Protein AF-A0A2Z3EE44-F1 (afdb_monomer_lite)

pLDDT: mean 91.92, std 9.51, range [41.59, 98.44]

Organism: Candida albicans (NCBI:txid5476)

Radius of gyration: 21.18 Å; chains: 1; bounding box: 48×39×47 Å

InterPro domains:
  IPR036396 Cytochrome P450 superfamily [G3DSA:1.10.630.10] (1-101)
  IPR036396 Cytochrome P450 superfamily [SSF48264] (1-89)

Secondary structure (DSSP, 8-state):
--EEEEEETTEEEEEE-HHHHHHHHHS--TTT--HHHHHHHHHHHHH-TTSTTSS-HHHHHHHHHHHHHHSSHHHHHHHHHHHHHHHHHHHHH-TTTS---

Sequence (101 aa):
GDVFSFMLLGKIMTVYLGPKGHEFVFNAKLSDVSAEEAYKHLTTPVFGKGVIYDCPNSRLMEQKKFAKFALTTDSFKRYVPKIREEILNYFVTDESFKLKE

Foldseek 3Di:
DQWDWDDDPNDIDIGGDDPVRCCCPVVDDCVVDDPLVVCVVPPCVPPHAPEDSNHDPVSPVVVVVVVVVCVDPVNVVVVVVVVVVVVVVCCVPPPVNPPDD

Structure (mmCIF, N/CA/C/O backbone):
data_AF-A0A2Z3EE44-F1
#
_entry.id   AF-A0A2Z3EE44-F1
#
loop_
_atom_site.group_PDB
_atom_site.id
_atom_site.type_symbol
_atom_site.label_atom_id
_atom_site.label_alt_id
_atom_site.label_comp_id
_atom_site.label_asym_id
_atom_site.label_entity_id
_atom_site.label_seq_id
_atom_site.pdbx_PDB_ins_code
_atom_site.Cartn_x
_atom_site.Cartn_y
_atom_site.Cartn_z
_atom_site.occupancy
_atom_site.B_iso_or_equiv
_atom_site.auth_seq_id
_atom_site.auth_comp_id
_atom_site.auth_asym_id
_atom_site.auth_atom_id
_atom_site.pdbx_PDB_model_num
ATOM 1 N N . GLY A 1 1 ? -26.840 -12.152 5.858 1.00 94.19 1 GLY A N 1
ATOM 2 C CA . GLY A 1 1 ? -26.991 -10.879 5.125 1.00 94.19 1 GLY A CA 1
ATOM 3 C C . GLY A 1 1 ? -25.628 -10.244 4.965 1.00 94.19 1 GLY A C 1
ATOM 4 O O . GLY A 1 1 ? -24.643 -10.942 5.166 1.00 94.19 1 GLY A O 1
ATOM 5 N N . ASP A 1 2 ? -25.570 -8.951 4.650 1.00 96.50 2 ASP A N 1
ATOM 6 C CA . ASP A 1 2 ? -24.302 -8.262 4.344 1.00 96.50 2 ASP A CA 1
ATOM 7 C C . ASP A 1 2 ? -23.408 -8.014 5.567 1.00 96.50 2 ASP A C 1
ATOM 9 O O . ASP A 1 2 ? -22.215 -7.779 5.403 1.00 96.50 2 ASP A O 1
ATOM 13 N N . VAL A 1 3 ? -23.967 -8.086 6.781 1.00 97.94 3 VAL A N 1
ATOM 14 C CA . VAL A 1 3 ? -23.225 -8.000 8.046 1.00 97.94 3 VAL A CA 1
ATOM 15 C C . VAL A 1 3 ? -23.292 -9.344 8.759 1.00 97.94 3 VAL A C 1
ATOM 17 O O . VAL A 1 3 ? -24.385 -9.862 9.004 1.00 97.94 3 VAL A O 1
ATOM 20 N N . PHE A 1 4 ? -22.135 -9.914 9.081 1.00 98.12 4 PHE A N 1
ATOM 21 C CA . PHE A 1 4 ? -22.025 -11.164 9.834 1.00 98.12 4 PHE A CA 1
ATOM 22 C C . PHE A 1 4 ? -20.672 -11.259 10.539 1.00 98.12 4 PHE A C 1
ATOM 24 O O . PHE A 1 4 ? -19.705 -10.615 10.136 1.00 98.12 4 PHE A O 1
ATOM 31 N N . SER A 1 5 ? -20.596 -12.092 11.574 1.00 98.38 5 SER A N 1
ATOM 32 C CA . SER A 1 5 ? -19.356 -12.353 12.303 1.00 98.38 5 SER A CA 1
ATOM 33 C C . SER A 1 5 ? -19.006 -13.832 12.254 1.00 98.38 5 SER A C 1
ATOM 35 O O . SER A 1 5 ? -19.889 -14.687 12.296 1.00 98.38 5 SER A O 1
ATOM 37 N N . PHE A 1 6 ? -17.715 -14.139 12.186 1.00 98.00 6 PHE A N 1
ATOM 38 C CA . PHE A 1 6 ? -17.213 -15.507 12.259 1.00 98.00 6 PHE A CA 1
ATOM 39 C C . PHE A 1 6 ? -15.909 -15.570 13.055 1.00 98.00 6 PHE A C 1
ATOM 41 O O . PHE A 1 6 ? -15.216 -14.568 13.217 1.00 98.00 6 PHE A O 1
ATOM 48 N N . MET A 1 7 ? -15.578 -16.751 13.574 1.00 97.75 7 MET A N 1
ATOM 49 C CA . MET A 1 7 ? -14.334 -16.965 14.309 1.00 97.75 7 MET A CA 1
ATOM 50 C C . MET A 1 7 ? -13.208 -17.372 13.356 1.00 97.75 7 MET A C 1
ATOM 52 O O . MET A 1 7 ? -13.374 -18.279 12.544 1.00 97.75 7 MET A O 1
ATOM 56 N N . LEU A 1 8 ? -12.048 -16.733 13.494 1.00 96.25 8 LEU A N 1
ATOM 57 C CA . LEU A 1 8 ? -10.826 -17.043 12.765 1.00 96.25 8 LEU A CA 1
ATOM 58 C C . LEU A 1 8 ? -9.641 -17.028 13.731 1.00 96.25 8 LEU A C 1
ATOM 60 O O . LEU A 1 8 ? -9.290 -15.980 14.266 1.00 96.25 8 LEU A O 1
ATOM 64 N N . LEU A 1 9 ? -9.026 -18.194 13.952 1.00 94.31 9 LEU A N 1
ATOM 65 C CA . LEU A 1 9 ? -7.819 -18.346 14.781 1.00 94.31 9 LEU A CA 1
ATOM 66 C C . LEU A 1 9 ? -7.934 -17.659 16.160 1.00 94.31 9 LEU A C 1
ATOM 68 O O . LEU A 1 9 ? -7.047 -16.921 16.581 1.00 94.31 9 LEU A O 1
ATOM 72 N N . GLY A 1 10 ? -9.063 -17.865 16.846 1.00 93.62 10 GLY A N 1
ATOM 73 C CA . GLY A 1 10 ? -9.322 -17.292 18.173 1.00 93.62 10 GLY A CA 1
ATOM 74 C C . GLY A 1 10 ? -9.737 -15.814 18.181 1.00 93.62 10 GLY A C 1
ATOM 75 O O . GLY A 1 10 ? -9.951 -15.258 19.254 1.00 93.62 10 GLY A O 1
ATOM 76 N N . LYS A 1 11 ? -9.890 -15.177 17.014 1.00 93.81 11 LYS A N 1
ATOM 77 C CA . LYS A 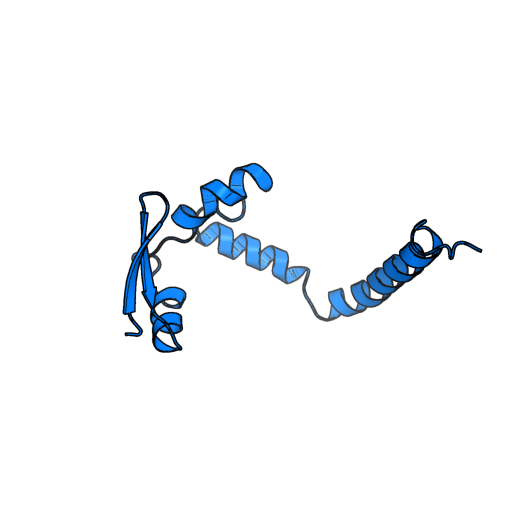1 11 ? -10.415 -13.811 16.871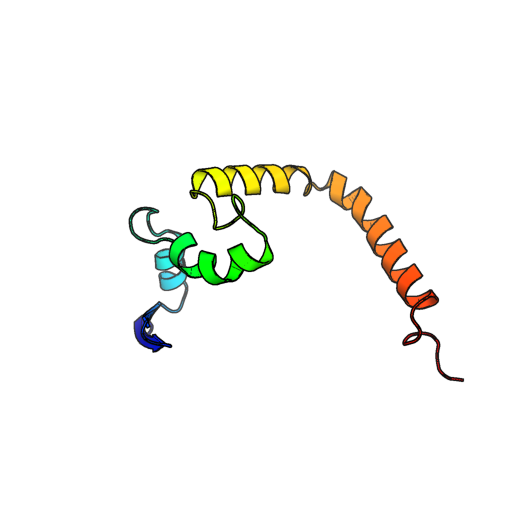 1.00 93.81 11 LYS A CA 1
ATOM 78 C C . LYS A 1 11 ? -11.796 -13.827 16.223 1.00 93.81 11 LYS A C 1
ATOM 80 O O . LYS A 1 11 ? -12.084 -14.684 15.392 1.00 93.81 11 LYS A O 1
ATOM 85 N N . ILE A 1 12 ? -12.651 -12.876 16.590 1.00 97.19 12 ILE A N 1
ATOM 86 C CA . ILE A 1 12 ? -13.956 -12.682 15.947 1.00 97.19 12 ILE A CA 1
ATOM 87 C C . ILE A 1 12 ? -13.790 -11.645 14.839 1.00 97.19 12 ILE A C 1
ATOM 89 O O . ILE A 1 12 ? -13.416 -10.504 15.099 1.00 97.19 12 ILE A O 1
ATOM 93 N N . MET A 1 13 ? -14.079 -12.050 13.608 1.00 97.06 13 MET A N 1
ATOM 94 C CA . MET A 1 13 ? -14.028 -11.209 12.421 1.00 97.06 13 MET A CA 1
ATOM 95 C C . MET A 1 13 ? -15.448 -10.789 12.054 1.00 97.06 13 MET A C 1
ATOM 97 O O . MET A 1 13 ? -16.259 -11.635 11.680 1.00 97.06 13 MET A O 1
ATOM 101 N N . THR A 1 14 ? -15.751 -9.495 12.149 1.00 97.62 14 THR A N 1
ATOM 102 C CA . THR A 1 14 ? -17.025 -8.930 11.683 1.00 97.62 14 THR A CA 1
ATOM 103 C C . THR A 1 14 ? -16.851 -8.385 10.273 1.00 97.62 14 THR A C 1
ATOM 105 O O . THR A 1 14 ? -16.049 -7.483 10.041 1.00 97.62 14 THR A O 1
ATOM 108 N N . VAL A 1 15 ? -17.599 -8.947 9.331 1.00 97.69 15 VAL A N 1
ATOM 109 C CA . VAL A 1 15 ? -17.582 -8.585 7.914 1.00 97.69 15 VAL A CA 1
ATOM 110 C C . VAL A 1 15 ? -18.777 -7.698 7.613 1.00 97.69 15 VAL A C 1
ATOM 112 O O . VAL A 1 15 ? -19.890 -7.987 8.050 1.00 97.69 15 VAL A O 1
ATOM 115 N N . TYR A 1 16 ? -18.543 -6.646 6.830 1.00 98.00 16 TYR A N 1
ATOM 116 C CA . TY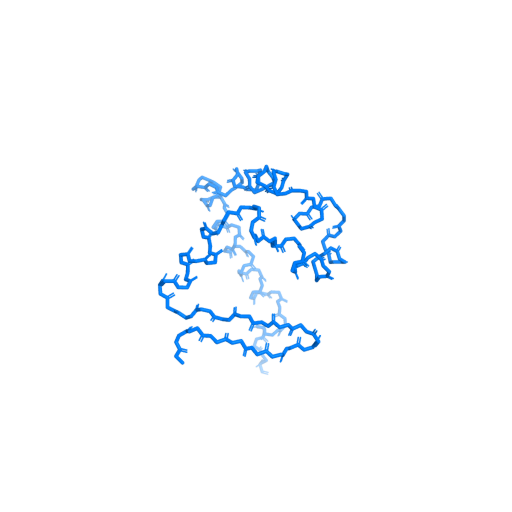R A 1 16 ? -19.587 -5.822 6.235 1.00 98.00 16 TYR A CA 1
ATOM 117 C C . TYR A 1 16 ? -19.348 -5.754 4.723 1.00 98.00 16 TYR A C 1
ATOM 119 O O . TYR A 1 16 ? -18.367 -5.172 4.264 1.00 98.00 16 TYR A O 1
ATOM 127 N N . LEU A 1 17 ? -20.223 -6.396 3.952 1.00 97.62 17 LEU A N 1
ATOM 128 C CA . LEU A 1 17 ? -20.151 -6.455 2.497 1.00 97.62 17 LEU A CA 1
ATOM 129 C C . LEU A 1 17 ? -20.732 -5.202 1.823 1.00 97.62 17 LEU A C 1
ATOM 131 O O . LEU A 1 17 ? -21.611 -4.517 2.350 1.00 97.62 17 LEU A O 1
ATOM 135 N N . GLY A 1 18 ? -20.255 -4.940 0.606 1.00 97.38 18 GLY A N 1
ATOM 136 C CA . GLY A 1 18 ? -20.766 -3.892 -0.274 1.00 97.38 18 GLY A CA 1
ATOM 137 C C . GLY A 1 18 ? -20.302 -2.470 0.079 1.00 97.38 18 GLY A C 1
ATOM 138 O O . GLY A 1 18 ? -19.535 -2.264 1.020 1.00 97.38 18 GLY A O 1
ATOM 139 N N . PRO A 1 19 ? -20.782 -1.453 -0.664 1.00 97.62 19 PRO A N 1
ATOM 140 C CA . PRO A 1 19 ? -20.329 -0.068 -0.508 1.00 97.62 19 PRO A CA 1
ATOM 141 C C . PRO A 1 19 ? -20.540 0.504 0.898 1.00 97.62 19 PRO A C 1
ATOM 143 O O . PRO A 1 19 ? -19.718 1.280 1.376 1.00 97.62 19 PRO A O 1
ATOM 146 N N . LYS A 1 20 ? -21.605 0.082 1.593 1.00 95.94 20 LYS A N 1
ATOM 147 C CA . LYS A 1 20 ? -21.844 0.479 2.989 1.00 95.94 20 LYS A CA 1
ATOM 148 C C . LYS A 1 20 ? -20.776 -0.073 3.934 1.00 95.94 20 LYS A C 1
ATOM 150 O O . LYS A 1 20 ? -20.384 0.622 4.864 1.00 95.94 20 LYS A O 1
ATOM 155 N N . GLY A 1 21 ? -20.281 -1.282 3.674 1.00 96.00 21 GLY A N 1
ATOM 156 C CA . GLY A 1 21 ? -19.162 -1.860 4.407 1.00 96.00 21 GLY A CA 1
ATOM 157 C C . GLY A 1 21 ? -17.838 -1.152 4.132 1.00 96.00 21 GLY A C 1
ATOM 158 O O . GLY A 1 21 ? -17.070 -0.927 5.063 1.00 96.00 21 GLY A O 1
ATOM 159 N N . HIS A 1 22 ? -17.600 -0.724 2.885 1.00 96.69 22 HIS A N 1
ATOM 160 C CA . HIS A 1 22 ? -16.430 0.094 2.546 1.00 96.69 22 HIS A CA 1
ATOM 161 C C . HIS A 1 22 ? -16.417 1.395 3.352 1.00 96.69 22 HIS A C 1
ATOM 163 O O . HIS A 1 22 ? -15.423 1.691 4.005 1.00 96.69 22 HIS A O 1
ATOM 169 N N . GLU A 1 23 ? -17.529 2.135 3.344 1.00 95.31 23 GLU A N 1
ATOM 170 C CA . GLU A 1 23 ? -17.685 3.374 4.113 1.00 95.31 23 GLU A CA 1
ATOM 171 C C . GLU A 1 23 ? -17.477 3.116 5.613 1.00 95.31 23 GLU A C 1
ATOM 173 O O . GLU A 1 23 ? -16.714 3.817 6.272 1.00 95.31 23 GLU A O 1
ATOM 178 N N . PHE A 1 24 ? -18.101 2.057 6.137 1.00 95.44 24 PHE A N 1
ATOM 179 C CA . PHE A 1 24 ? -18.029 1.699 7.550 1.00 95.44 24 PHE A CA 1
ATOM 180 C C . PHE A 1 24 ? -16.602 1.391 8.019 1.00 95.44 24 PHE A C 1
ATOM 182 O O . PHE A 1 24 ? -16.217 1.835 9.094 1.00 95.44 24 PHE A O 1
ATOM 189 N N . VAL A 1 25 ? -15.816 0.644 7.236 1.00 95.06 25 VAL A N 1
ATOM 190 C CA . VAL A 1 25 ? -14.459 0.232 7.634 1.00 95.06 25 VAL A CA 1
ATOM 191 C C . VAL A 1 25 ? -13.411 1.287 7.275 1.00 95.06 25 VAL A C 1
ATOM 193 O O . VAL A 1 25 ? -12.538 1.574 8.091 1.00 95.06 25 VAL A O 1
ATOM 196 N N . PHE A 1 26 ? -13.466 1.876 6.076 1.00 93.75 26 PHE A N 1
ATOM 197 C CA . PHE A 1 26 ? -12.429 2.804 5.611 1.00 93.75 26 PHE A CA 1
ATOM 198 C C . PHE A 1 26 ? -12.571 4.218 6.178 1.00 93.75 26 PHE A C 1
ATOM 200 O O . PHE A 1 26 ? -11.548 4.870 6.382 1.00 93.75 26 PHE A O 1
ATOM 207 N N . ASN A 1 27 ? -13.796 4.675 6.462 1.00 93.12 27 ASN A N 1
ATOM 208 C CA . ASN A 1 27 ? -14.050 5.995 7.055 1.00 93.12 27 ASN A CA 1
ATOM 209 C C . ASN A 1 27 ? -14.347 5.923 8.562 1.00 93.12 27 ASN A C 1
ATOM 211 O O . ASN A 1 27 ? -14.792 6.910 9.153 1.00 93.12 27 ASN A O 1
ATOM 215 N N . ALA A 1 28 ? -14.087 4.778 9.203 1.00 92.62 28 ALA A N 1
ATOM 216 C CA . ALA A 1 28 ? -14.132 4.667 10.654 1.00 92.62 28 ALA A CA 1
ATOM 217 C C . ALA A 1 28 ? -13.183 5.684 11.306 1.00 92.62 28 ALA A C 1
ATOM 219 O O . ALA A 1 28 ? -12.097 5.981 10.797 1.00 92.62 28 ALA A O 1
ATOM 220 N N . LYS A 1 29 ? -13.585 6.225 12.460 1.00 86.75 29 LYS A N 1
ATOM 221 C CA . LYS A 1 29 ? -12.727 7.148 13.206 1.00 86.75 29 LYS A CA 1
ATOM 222 C C . LYS A 1 29 ? -11.486 6.400 13.684 1.00 86.75 29 LYS A C 1
ATOM 224 O O . LYS A 1 29 ? -11.565 5.239 14.070 1.00 86.75 29 LYS A O 1
ATOM 229 N N . LEU A 1 30 ? -10.352 7.098 13.750 1.00 82.25 30 LEU A N 1
ATOM 230 C CA . LEU A 1 30 ? -9.098 6.526 14.257 1.00 82.25 30 LEU A CA 1
ATOM 231 C C . LEU A 1 30 ? -9.211 6.035 15.717 1.00 82.25 30 LEU A C 1
ATOM 233 O O . LEU A 1 30 ? -8.436 5.189 16.139 1.00 82.25 30 LEU A O 1
ATOM 237 N N . SER A 1 31 ? -10.178 6.555 16.483 1.00 85.94 31 SER A N 1
ATOM 238 C CA . SER A 1 31 ? -10.513 6.077 17.832 1.00 85.94 31 SER A CA 1
ATOM 239 C C . SER A 1 31 ? -11.241 4.733 17.855 1.00 85.94 31 SER A C 1
ATOM 241 O O . SER A 1 31 ? -11.226 4.064 18.883 1.00 85.94 31 SER A O 1
ATOM 243 N N . ASP A 1 32 ? -11.904 4.366 16.758 1.00 82.75 32 ASP A N 1
ATOM 244 C CA . ASP A 1 32 ? -12.845 3.245 16.711 1.00 82.75 32 ASP A CA 1
ATOM 245 C C . ASP A 1 32 ? -12.189 1.991 16.111 1.00 82.75 32 ASP A C 1
ATOM 247 O O . ASP A 1 32 ? -12.630 0.874 16.375 1.00 82.75 32 ASP A O 1
ATOM 251 N N . VAL A 1 33 ? -11.128 2.163 15.309 1.00 89.81 33 VAL A N 1
ATOM 252 C CA . VAL A 1 33 ? -10.396 1.071 14.654 1.00 89.81 33 VAL A CA 1
ATOM 253 C C . VAL A 1 33 ? -8.889 1.332 14.607 1.00 89.81 33 VAL A C 1
ATOM 255 O O . VAL A 1 33 ? -8.443 2.465 14.434 1.00 89.81 33 VAL A O 1
ATOM 258 N N . SER A 1 34 ? -8.092 0.261 14.678 1.00 87.50 34 SER A N 1
ATOM 259 C CA . SER A 1 34 ? -6.631 0.317 14.557 1.00 87.50 34 SER A CA 1
ATOM 260 C C . SER A 1 34 ? -6.119 -0.670 13.510 1.00 87.50 34 SER A C 1
ATOM 262 O O . SER A 1 34 ? -6.209 -1.887 13.669 1.00 87.50 34 SER A O 1
ATOM 264 N N . ALA A 1 35 ? -5.539 -0.148 12.427 1.00 83.25 35 ALA A N 1
ATOM 265 C CA . ALA A 1 35 ? -4.860 -0.978 11.431 1.00 83.25 35 ALA A CA 1
ATOM 266 C C . ALA A 1 35 ? -3.520 -1.522 11.959 1.00 83.25 35 ALA A C 1
ATOM 268 O O . ALA A 1 35 ? -3.117 -2.629 11.606 1.00 83.25 35 ALA A O 1
ATOM 269 N N . GLU A 1 36 ? -2.835 -0.762 12.818 1.00 80.44 36 GLU A N 1
ATOM 270 C CA . GLU A 1 36 ? -1.549 -1.162 13.396 1.00 80.44 36 GLU A CA 1
ATOM 271 C C . GLU A 1 36 ? -1.703 -2.434 14.238 1.00 80.44 36 GLU A C 1
ATOM 273 O O . GLU A 1 36 ? -0.957 -3.388 14.042 1.00 80.44 36 GLU A O 1
ATOM 278 N N . GLU A 1 37 ? -2.725 -2.514 15.092 1.00 84.31 37 GLU A N 1
ATOM 279 C CA . GLU A 1 37 ? -2.993 -3.709 15.909 1.00 84.31 37 GLU A CA 1
ATOM 280 C C . GLU A 1 37 ? -3.289 -4.959 15.070 1.00 84.31 37 GLU A C 1
ATOM 282 O O . GLU A 1 37 ? -2.945 -6.078 15.460 1.00 84.31 37 GLU A O 1
ATOM 287 N N . ALA A 1 38 ? -3.895 -4.780 13.895 1.00 85.94 38 ALA A N 1
ATOM 288 C CA . ALA A 1 38 ? -4.204 -5.879 12.992 1.00 85.94 38 ALA A CA 1
ATOM 289 C C . ALA A 1 38 ? -2.965 -6.385 12.229 1.00 85.94 38 ALA A C 1
ATOM 291 O O . ALA A 1 38 ? -2.797 -7.596 12.077 1.00 85.94 38 ALA A O 1
ATOM 292 N N . TYR A 1 39 ? -2.095 -5.482 11.758 1.00 88.69 39 TYR A N 1
ATOM 293 C CA . TYR A 1 39 ? -1.045 -5.816 10.785 1.00 88.69 39 TYR A CA 1
ATOM 294 C C . TYR A 1 39 ? 0.384 -5.823 11.338 1.00 88.69 39 TYR A C 1
ATOM 296 O O . TYR A 1 39 ? 1.251 -6.473 10.751 1.00 88.69 39 TYR A O 1
ATOM 304 N N . LYS A 1 40 ? 0.653 -5.167 12.473 1.00 89.69 40 LYS A N 1
ATOM 305 C CA . LYS A 1 40 ? 2.006 -5.016 13.038 1.00 89.69 40 LYS A CA 1
ATOM 306 C C . LYS A 1 40 ? 2.749 -6.344 13.193 1.00 89.69 40 LYS A C 1
ATOM 308 O O . LYS A 1 40 ? 3.896 -6.465 12.770 1.00 89.69 40 LYS A O 1
ATOM 313 N N . HIS A 1 41 ? 2.087 -7.366 13.736 1.00 89.50 41 HIS A N 1
ATOM 314 C CA . HIS A 1 41 ? 2.694 -8.686 13.948 1.00 89.50 41 HIS A CA 1
ATOM 315 C C . HIS A 1 41 ? 3.117 -9.387 12.652 1.00 89.50 41 HIS A C 1
ATOM 317 O O . HIS A 1 41 ? 4.031 -10.206 12.679 1.00 89.50 41 HIS A O 1
ATOM 323 N N . LEU A 1 42 ? 2.477 -9.055 11.528 1.00 90.81 42 LEU A N 1
ATOM 324 C CA . LEU A 1 42 ? 2.814 -9.598 10.218 1.00 90.81 42 LEU A CA 1
ATOM 325 C C . LEU A 1 42 ? 3.973 -8.830 9.571 1.00 90.81 42 LEU A C 1
ATOM 327 O O . LEU A 1 42 ? 4.845 -9.428 8.949 1.00 90.81 42 LEU A O 1
ATOM 331 N N . THR A 1 43 ? 3.989 -7.504 9.705 1.00 93.50 43 THR A N 1
ATOM 332 C CA . THR 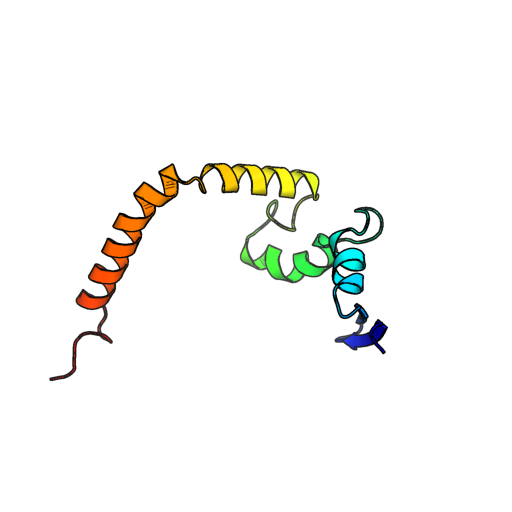A 1 43 ? 4.871 -6.643 8.906 1.00 93.50 43 THR A CA 1
ATOM 333 C C . THR A 1 43 ? 6.158 -6.238 9.610 1.00 93.50 43 THR A C 1
ATOM 335 O O . THR A 1 43 ? 7.192 -6.119 8.960 1.00 93.50 43 THR A O 1
ATOM 338 N N . THR A 1 44 ? 6.130 -6.008 10.926 1.00 94.69 44 THR A N 1
ATOM 339 C CA . THR A 1 44 ? 7.306 -5.536 11.680 1.00 94.69 44 THR A CA 1
ATOM 340 C C . THR A 1 44 ? 8.482 -6.518 11.641 1.00 94.69 44 THR A C 1
ATOM 342 O O . THR A 1 44 ? 9.610 -6.053 11.491 1.00 94.69 44 THR A O 1
ATOM 345 N N . PRO A 1 45 ? 8.284 -7.852 11.705 1.00 95.19 45 PRO A N 1
ATOM 346 C CA . PRO A 1 45 ? 9.391 -8.799 11.554 1.00 95.19 45 PRO A CA 1
ATOM 347 C C . PRO A 1 45 ? 10.068 -8.750 10.177 1.00 95.19 45 PRO A C 1
ATOM 349 O O . PRO A 1 45 ? 11.229 -9.126 10.063 1.00 95.19 45 PRO A O 1
ATOM 352 N N . VAL A 1 46 ? 9.352 -8.290 9.143 1.00 96.69 46 VAL A N 1
ATOM 353 C CA . VAL A 1 46 ? 9.836 -8.242 7.755 1.00 96.69 46 VAL A CA 1
ATOM 354 C C . VAL A 1 46 ? 10.479 -6.893 7.434 1.00 96.69 46 VAL A C 1
ATOM 356 O O . VAL A 1 46 ? 11.584 -6.846 6.905 1.00 96.69 46 VAL A O 1
ATOM 359 N N . PHE A 1 47 ? 9.803 -5.787 7.754 1.00 95.12 47 PHE A N 1
ATOM 360 C CA . PHE A 1 47 ? 10.259 -4.436 7.399 1.00 95.12 47 PHE A CA 1
ATOM 361 C C . PHE A 1 47 ? 11.136 -3.776 8.466 1.00 95.12 47 PHE A C 1
ATOM 363 O O . PHE A 1 47 ? 11.802 -2.783 8.181 1.00 95.12 47 PHE A O 1
ATOM 370 N N . GLY A 1 48 ? 11.150 -4.316 9.684 1.00 93.06 48 GLY A N 1
ATOM 371 C CA . GLY A 1 48 ? 11.875 -3.747 10.811 1.00 93.06 48 GLY A CA 1
ATOM 372 C C . GLY A 1 48 ? 11.061 -2.736 11.620 1.00 93.06 48 GLY A C 1
ATOM 373 O O . GLY A 1 48 ? 9.866 -2.518 11.402 1.00 93.06 48 GLY A O 1
ATOM 374 N N . LYS A 1 49 ? 11.727 -2.159 12.625 1.00 94.75 49 LYS A N 1
ATOM 375 C CA . LYS A 1 49 ? 11.106 -1.285 13.625 1.00 94.75 49 LYS A CA 1
ATOM 376 C C . LYS A 1 49 ? 10.995 0.171 13.164 1.00 94.75 49 LYS A C 1
ATOM 378 O O . LYS A 1 49 ? 11.828 0.648 12.399 1.00 94.75 49 LYS A O 1
ATOM 383 N N . GLY A 1 50 ? 10.001 0.892 13.682 1.00 92.19 50 GLY A N 1
ATOM 384 C CA . GLY A 1 50 ? 9.806 2.333 13.470 1.00 92.19 50 GLY A CA 1
ATOM 385 C C . GLY A 1 50 ? 9.187 2.736 12.125 1.00 92.19 50 GLY A C 1
ATOM 386 O O . GLY A 1 50 ? 9.085 3.930 11.829 1.00 92.19 50 GLY A O 1
ATOM 387 N N . VAL A 1 51 ? 8.760 1.775 11.303 1.00 93.62 51 VAL A N 1
ATOM 388 C CA . VAL A 1 51 ? 8.187 2.019 9.971 1.00 93.62 51 VAL A CA 1
ATOM 389 C C . VAL A 1 51 ? 6.861 1.289 9.774 1.00 93.62 51 VAL A C 1
ATOM 391 O O . VAL A 1 51 ? 6.599 0.257 10.393 1.00 93.62 51 VAL A O 1
ATOM 394 N N . ILE A 1 52 ? 6.031 1.818 8.876 1.00 94.06 52 ILE A N 1
ATOM 395 C CA . ILE A 1 52 ? 4.747 1.242 8.458 1.00 94.06 52 ILE A CA 1
ATOM 396 C C . ILE A 1 52 ? 3.761 1.074 9.630 1.00 94.06 52 ILE A C 1
ATOM 398 O O . ILE A 1 52 ? 3.077 2.031 9.975 1.00 94.06 52 ILE A O 1
ATOM 402 N N . TYR A 1 53 ? 3.672 -0.120 10.225 1.00 93.44 53 TYR A N 1
ATOM 403 C CA . TYR A 1 53 ? 2.766 -0.433 11.339 1.00 93.44 53 TYR A CA 1
ATOM 404 C C . TYR A 1 53 ? 3.496 -0.544 12.690 1.00 93.44 53 TYR A C 1
ATOM 406 O O . TYR A 1 53 ? 2.878 -0.865 13.701 1.00 93.44 53 TYR A O 1
ATOM 414 N N . ASP A 1 54 ? 4.809 -0.281 12.728 1.00 93.00 54 ASP A N 1
ATOM 415 C CA . ASP A 1 54 ? 5.584 -0.149 13.972 1.00 93.00 54 ASP A CA 1
ATOM 416 C C . ASP A 1 54 ? 5.802 1.319 14.384 1.00 93.00 54 ASP A C 1
ATOM 418 O O . ASP A 1 54 ? 6.818 1.676 14.978 1.00 93.00 54 ASP A O 1
ATOM 422 N N . CYS A 1 55 ? 4.871 2.205 14.040 1.00 91.56 55 CYS A N 1
ATOM 423 C CA . CYS A 1 55 ? 4.871 3.601 14.464 1.00 91.56 55 CYS A CA 1
ATOM 424 C C . CYS A 1 55 ? 3.433 4.146 14.490 1.00 91.56 55 CYS A C 1
ATOM 426 O O . CYS A 1 55 ? 2.598 3.608 13.769 1.00 91.56 55 CYS A O 1
ATOM 428 N N . PRO A 1 56 ? 3.146 5.217 15.260 1.00 91.94 56 PRO A N 1
ATOM 429 C CA . PRO A 1 56 ? 1.808 5.804 15.302 1.00 91.94 56 PRO A CA 1
ATOM 430 C C . PRO A 1 56 ? 1.325 6.262 13.923 1.00 91.94 56 PRO A C 1
ATOM 432 O O . PRO A 1 56 ? 2.120 6.755 13.119 1.00 91.94 56 PRO A O 1
ATOM 435 N N . ASN A 1 57 ? 0.012 6.231 13.694 1.00 89.56 57 ASN A N 1
ATOM 436 C CA . ASN A 1 57 ? -0.601 6.575 12.410 1.00 89.56 57 ASN A CA 1
ATOM 437 C C . ASN A 1 57 ? -0.130 7.919 11.818 1.00 89.56 57 ASN A C 1
ATOM 439 O O . ASN A 1 57 ? 0.072 8.023 10.610 1.00 89.56 57 ASN A O 1
ATOM 443 N N . SER A 1 58 ? 0.122 8.934 12.651 1.00 92.56 58 SER A N 1
ATOM 444 C CA . SER A 1 58 ? 0.677 10.221 12.206 1.00 92.56 58 SER A CA 1
ATOM 445 C C . SER A 1 58 ? 2.049 10.078 11.534 1.00 92.56 58 SER A C 1
ATOM 447 O O . SER A 1 58 ? 2.283 10.665 10.477 1.00 92.56 58 SER A O 1
ATOM 449 N N . ARG A 1 59 ? 2.932 9.234 12.082 1.00 93.88 59 ARG A N 1
ATOM 450 C CA . ARG A 1 59 ? 4.230 8.892 11.481 1.00 93.88 59 ARG A CA 1
ATOM 451 C C . ARG A 1 59 ? 4.059 8.098 10.195 1.00 93.88 59 ARG A C 1
ATOM 453 O O . ARG A 1 59 ? 4.760 8.377 9.227 1.00 93.88 59 ARG A O 1
ATOM 460 N N . LEU A 1 60 ? 3.106 7.168 10.146 1.00 93.00 60 LEU A N 1
ATOM 461 C CA . LEU A 1 60 ? 2.770 6.465 8.907 1.00 93.00 60 LEU A CA 1
ATOM 462 C C . LEU A 1 60 ? 2.320 7.450 7.812 1.00 93.00 60 LEU A C 1
ATOM 464 O O . LEU A 1 60 ? 2.750 7.327 6.664 1.00 93.00 60 LEU A O 1
ATOM 468 N N . MET A 1 61 ? 1.501 8.455 8.141 1.00 94.12 61 MET A N 1
ATOM 469 C CA . MET A 1 61 ? 1.082 9.475 7.170 1.00 94.12 61 MET A CA 1
ATOM 470 C C . MET A 1 61 ? 2.265 10.305 6.650 1.00 94.12 61 MET A C 1
ATOM 472 O O . MET A 1 61 ? 2.350 10.553 5.444 1.00 94.12 61 MET A O 1
ATOM 476 N N . GLU A 1 62 ? 3.211 10.677 7.517 1.00 96.38 62 GLU A N 1
ATOM 477 C CA . GLU A 1 62 ? 4.468 11.327 7.114 1.00 96.38 62 GLU A CA 1
ATOM 478 C C . GLU A 1 62 ? 5.303 10.429 6.188 1.00 96.38 62 GLU A C 1
ATOM 480 O O . GLU A 1 62 ? 5.705 10.861 5.107 1.00 96.38 62 GLU A O 1
ATOM 485 N N . GLN A 1 63 ? 5.499 9.157 6.550 1.00 95.81 63 GLN A N 1
ATOM 486 C CA . GLN A 1 63 ? 6.241 8.183 5.740 1.00 95.81 63 GLN A CA 1
ATOM 487 C C . GLN A 1 63 ? 5.615 8.001 4.351 1.00 95.81 63 GLN A C 1
ATOM 489 O O . GLN A 1 63 ? 6.321 8.022 3.339 1.00 95.81 63 GLN A O 1
ATOM 494 N N . LYS A 1 64 ? 4.281 7.909 4.271 1.00 94.56 64 LYS A N 1
ATOM 495 C CA . LYS A 1 64 ? 3.553 7.846 2.993 1.00 94.56 64 LYS A CA 1
ATOM 496 C C . LYS A 1 64 ? 3.751 9.114 2.165 1.00 94.56 64 LYS A C 1
ATOM 498 O O . LYS A 1 64 ? 3.907 9.026 0.946 1.00 94.56 64 LYS A O 1
ATOM 503 N N . LYS A 1 65 ? 3.775 10.287 2.804 1.00 95.38 65 LYS A N 1
ATOM 504 C CA . LYS A 1 65 ? 4.069 11.557 2.128 1.00 95.38 65 LYS A CA 1
ATOM 505 C C . LYS A 1 65 ? 5.489 11.563 1.557 1.00 95.38 65 LYS A C 1
ATOM 507 O O . LYS A 1 65 ? 5.660 11.965 0.410 1.00 95.38 65 LYS A O 1
ATOM 512 N N . PHE A 1 66 ? 6.477 11.068 2.305 1.00 95.44 66 PHE A N 1
ATOM 513 C CA . PHE A 1 66 ? 7.859 10.952 1.830 1.00 95.44 66 PHE A CA 1
ATOM 514 C C . PHE A 1 66 ? 7.983 10.036 0.614 1.00 95.44 66 PHE A C 1
ATOM 516 O O . PHE A 1 66 ? 8.552 10.444 -0.396 1.00 95.44 66 PHE A O 1
ATOM 523 N N . ALA A 1 67 ? 7.368 8.852 0.659 1.00 95.06 67 ALA A N 1
ATOM 524 C CA . ALA A 1 67 ? 7.345 7.942 -0.483 1.00 95.06 67 ALA A CA 1
ATOM 525 C C . ALA A 1 67 ? 6.666 8.575 -1.712 1.00 95.06 67 ALA A C 1
ATOM 527 O O . ALA A 1 67 ? 7.170 8.477 -2.830 1.00 95.06 67 ALA A O 1
ATOM 528 N N . LYS A 1 68 ? 5.553 9.295 -1.510 1.00 95.19 68 LYS A N 1
ATOM 529 C CA . LYS A 1 68 ? 4.814 9.958 -2.593 1.00 95.19 68 LYS A CA 1
ATOM 530 C C . LYS A 1 68 ? 5.655 10.991 -3.355 1.00 95.19 68 LYS A C 1
ATOM 532 O O . LYS A 1 68 ? 5.432 11.158 -4.549 1.00 95.19 68 LYS A O 1
ATOM 537 N N . PHE A 1 69 ? 6.635 11.645 -2.726 1.00 95.25 69 PHE A N 1
ATOM 538 C CA . PHE A 1 69 ? 7.510 12.595 -3.430 1.00 95.25 69 PHE A CA 1
ATOM 539 C C . PHE A 1 69 ? 8.369 11.943 -4.519 1.00 95.25 69 PHE A C 1
ATOM 541 O O . PHE A 1 69 ? 8.686 12.596 -5.512 1.00 95.25 69 PHE A O 1
ATOM 548 N N . ALA A 1 70 ? 8.710 10.661 -4.379 1.00 95.31 70 ALA A N 1
ATOM 549 C CA . ALA A 1 70 ? 9.396 9.918 -5.432 1.00 95.31 70 ALA A CA 1
ATOM 550 C C . ALA A 1 70 ? 8.439 9.469 -6.552 1.00 95.31 70 ALA A C 1
ATOM 552 O O . ALA A 1 70 ? 8.879 9.234 -7.673 1.00 95.31 70 ALA A O 1
ATOM 553 N N . LEU A 1 71 ? 7.133 9.392 -6.284 1.00 96.69 71 LEU A N 1
ATOM 554 C CA . LEU A 1 71 ? 6.105 8.841 -7.173 1.00 96.69 71 LEU A CA 1
ATOM 555 C C . LEU A 1 71 ? 5.352 9.945 -7.931 1.00 96.69 71 LEU A C 1
ATOM 557 O O . LEU A 1 71 ? 4.132 10.083 -7.828 1.00 96.69 71 LEU A O 1
ATOM 561 N N . THR A 1 72 ? 6.095 10.755 -8.683 1.00 97.69 72 THR A N 1
ATOM 562 C CA . THR A 1 72 ? 5.548 11.832 -9.524 1.00 97.69 72 THR A CA 1
ATOM 563 C C . THR A 1 72 ? 5.597 11.460 -11.002 1.00 97.69 72 THR A C 1
ATOM 565 O O . THR A 1 72 ? 6.390 10.613 -11.414 1.00 97.69 72 THR A O 1
ATOM 568 N N . THR A 1 73 ? 4.803 12.140 -11.834 1.00 97.88 73 THR A N 1
ATOM 569 C CA . THR A 1 73 ? 4.818 11.946 -13.294 1.00 97.88 73 THR A CA 1
ATOM 570 C C . THR A 1 73 ? 6.216 12.125 -13.894 1.00 97.88 73 THR A C 1
ATOM 572 O O . THR A 1 73 ? 6.609 11.360 -14.772 1.00 97.88 73 THR A O 1
ATOM 575 N N . ASP A 1 74 ? 7.009 13.077 -13.398 1.00 97.62 74 ASP A N 1
ATOM 576 C CA . ASP A 1 74 ? 8.374 13.302 -13.890 1.00 97.62 74 ASP A CA 1
ATOM 577 C C . ASP A 1 74 ? 9.373 12.246 -13.402 1.00 97.62 74 ASP A C 1
ATOM 579 O O . ASP A 1 74 ? 10.348 11.940 -14.095 1.00 97.62 74 ASP A O 1
ATOM 583 N N . SER A 1 75 ? 9.141 11.642 -12.234 1.00 97.62 75 SER A N 1
ATOM 584 C CA . SER A 1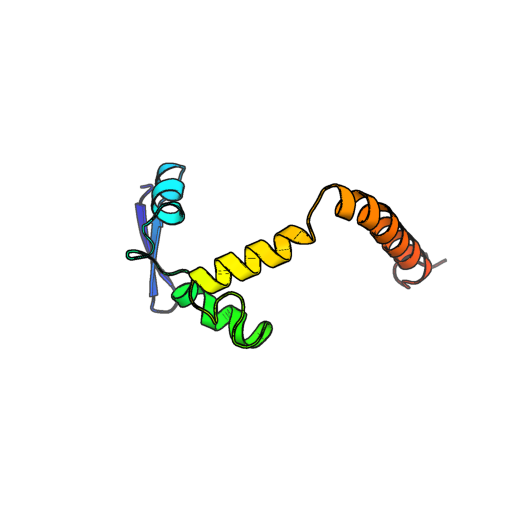 75 ? 9.853 10.422 -11.845 1.00 97.62 75 SER A CA 1
ATOM 585 C C . SER A 1 75 ? 9.467 9.254 -12.750 1.00 97.62 75 SER A C 1
ATOM 587 O O . SER A 1 75 ? 10.348 8.559 -13.247 1.00 97.62 75 SER A O 1
ATOM 589 N N . PHE A 1 76 ? 8.179 9.078 -13.061 1.00 98.25 76 PHE A N 1
ATOM 590 C CA . PHE A 1 76 ? 7.720 7.991 -13.929 1.00 98.25 76 PHE A CA 1
ATOM 591 C C . PHE A 1 76 ? 8.283 8.086 -15.347 1.00 98.25 76 PHE A C 1
ATOM 593 O O . PHE A 1 76 ? 8.741 7.074 -15.872 1.00 98.25 76 PHE A O 1
ATOM 600 N N . LYS A 1 77 ? 8.378 9.287 -15.933 1.00 98.12 77 LYS A N 1
ATOM 601 C CA . LYS A 1 77 ? 9.071 9.494 -17.221 1.00 98.12 77 LYS A CA 1
ATOM 602 C C . LYS A 1 77 ? 10.523 8.995 -17.199 1.00 98.12 77 LYS A C 1
ATOM 604 O O . LYS A 1 77 ? 11.020 8.537 -18.221 1.00 98.12 77 LYS A O 1
ATOM 609 N N . ARG A 1 78 ? 11.197 9.057 -16.042 1.00 97.62 78 ARG A N 1
ATOM 610 C CA . ARG A 1 78 ? 12.560 8.532 -15.841 1.00 97.62 78 ARG A CA 1
ATOM 611 C C . ARG A 1 78 ? 12.587 7.036 -15.521 1.00 97.62 78 ARG A C 1
ATOM 613 O O . ARG A 1 78 ? 13.557 6.368 -15.865 1.00 97.62 78 ARG A O 1
ATOM 620 N N . TYR A 1 79 ? 11.554 6.500 -14.874 1.00 98.31 79 TYR A N 1
ATOM 621 C CA . TYR A 1 79 ? 11.477 5.081 -14.512 1.00 98.31 79 TYR A CA 1
ATOM 622 C C . TYR A 1 79 ? 11.083 4.189 -15.689 1.00 98.31 79 TYR A C 1
ATOM 624 O O . TYR A 1 79 ? 11.636 3.105 -15.810 1.00 98.31 79 TYR A O 1
ATOM 632 N N . VAL A 1 80 ? 10.205 4.641 -16.590 1.00 98.44 80 VAL A N 1
ATOM 633 C CA . VAL A 1 80 ? 9.795 3.871 -17.781 1.00 98.44 80 VAL A CA 1
ATOM 634 C C . VAL A 1 80 ? 10.985 3.344 -18.602 1.00 98.44 80 VAL A C 1
ATOM 636 O O . VAL A 1 80 ? 11.029 2.135 -18.836 1.00 98.44 80 VAL A O 1
ATOM 639 N N . PRO A 1 81 ? 11.973 4.164 -19.021 1.00 98.12 81 PRO A N 1
ATOM 640 C CA . PRO A 1 81 ? 13.112 3.644 -19.776 1.00 98.12 81 PRO A CA 1
ATOM 641 C C . PRO A 1 81 ? 13.979 2.675 -18.959 1.00 98.12 81 PRO A C 1
ATOM 643 O O . PRO A 1 81 ? 14.458 1.701 -19.527 1.00 98.12 81 PRO A O 1
ATOM 646 N N . LYS A 1 82 ? 14.120 2.881 -17.640 1.00 98.31 82 LYS A N 1
ATOM 647 C CA . LYS A 1 82 ? 14.857 1.969 -16.744 1.00 98.31 82 LYS A CA 1
ATOM 648 C C . LYS A 1 82 ? 14.172 0.612 -16.610 1.00 98.31 82 LYS A C 1
ATOM 650 O O . LYS A 1 82 ? 14.817 -0.416 -16.718 1.00 98.31 82 LYS A O 1
ATOM 655 N N . ILE A 1 83 ? 12.853 0.606 -16.423 1.00 98.31 83 ILE A N 1
ATOM 656 C CA . ILE A 1 83 ? 12.062 -0.628 -16.363 1.00 98.31 83 ILE A CA 1
ATOM 657 C C . ILE A 1 83 ? 12.181 -1.386 -17.691 1.00 98.31 83 ILE A C 1
ATOM 659 O O . ILE A 1 83 ? 12.379 -2.595 -17.689 1.00 98.31 83 ILE A O 1
ATOM 663 N N . ARG A 1 84 ? 12.111 -0.680 -18.830 1.00 97.50 84 ARG A N 1
ATOM 664 C CA . ARG A 1 84 ? 12.323 -1.289 -20.152 1.00 97.50 84 ARG A CA 1
ATOM 665 C C . ARG A 1 84 ? 13.713 -1.914 -20.277 1.00 97.50 84 ARG A C 1
ATOM 667 O O . ARG A 1 84 ? 13.820 -3.012 -20.810 1.00 97.50 84 ARG A O 1
ATOM 674 N N . GLU A 1 85 ? 14.751 -1.210 -19.839 1.00 97.75 85 GLU A N 1
ATOM 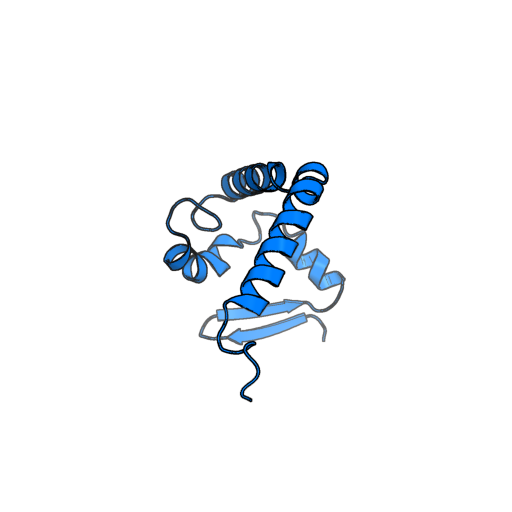675 C CA . GLU A 1 85 ? 16.128 -1.708 -19.848 1.00 97.75 85 GLU A CA 1
ATOM 676 C C . GLU A 1 85 ? 16.260 -3.000 -19.032 1.00 97.75 85 GLU A C 1
ATOM 678 O O . GLU A 1 85 ? 16.724 -3.999 -19.572 1.00 97.75 85 GLU A O 1
ATOM 683 N N . GLU A 1 86 ? 15.750 -3.028 -17.798 1.00 97.06 86 GLU A N 1
ATOM 684 C CA . GLU A 1 86 ? 15.758 -4.230 -16.951 1.00 97.06 86 GLU A CA 1
ATOM 685 C C . GLU A 1 86 ? 15.002 -5.406 -17.587 1.00 97.06 86 GLU A C 1
ATOM 687 O O . GLU A 1 86 ? 15.483 -6.533 -17.550 1.00 97.06 86 GLU A O 1
ATOM 692 N N . ILE A 1 87 ? 13.857 -5.160 -18.237 1.00 95.50 87 ILE A N 1
ATOM 693 C CA . ILE A 1 87 ? 13.103 -6.210 -18.947 1.00 95.50 87 ILE A CA 1
ATOM 694 C C . ILE A 1 87 ? 13.921 -6.792 -20.108 1.00 95.50 87 ILE A C 1
ATOM 696 O O . ILE A 1 87 ? 13.992 -8.009 -20.266 1.00 95.50 87 ILE A O 1
ATOM 700 N N . LEU A 1 88 ? 14.538 -5.937 -20.930 1.00 94.88 88 LEU A N 1
ATOM 701 C CA . LEU A 1 88 ? 15.358 -6.398 -22.053 1.00 94.88 88 LEU A CA 1
ATOM 702 C C . LEU A 1 88 ? 16.603 -7.148 -21.561 1.00 94.88 88 LEU A C 1
ATOM 704 O O . LEU A 1 88 ? 16.943 -8.190 -22.116 1.00 94.88 88 LEU A O 1
ATOM 708 N N . ASN A 1 89 ? 17.238 -6.663 -20.493 1.00 94.38 89 ASN A N 1
ATOM 709 C CA . ASN A 1 89 ? 18.367 -7.337 -19.855 1.00 94.38 89 ASN A CA 1
ATOM 710 C C . ASN A 1 89 ? 17.959 -8.703 -19.294 1.00 94.38 89 ASN A C 1
ATOM 712 O O . ASN A 1 89 ? 18.691 -9.677 -19.467 1.00 94.38 89 ASN A O 1
ATOM 716 N N . TYR A 1 90 ? 16.782 -8.798 -18.677 1.00 93.19 90 TYR A N 1
ATOM 717 C CA . TYR A 1 90 ? 16.245 -10.049 -18.155 1.00 93.19 90 TYR A CA 1
ATOM 718 C C . TYR A 1 90 ? 16.067 -11.092 -19.268 1.00 93.19 90 TYR A C 1
ATOM 720 O O . TYR A 1 90 ? 16.564 -12.206 -19.139 1.00 93.19 90 TYR A O 1
ATOM 728 N N . PHE A 1 91 ? 15.486 -10.714 -20.414 1.00 90.62 91 PHE A N 1
ATOM 729 C CA . PHE A 1 91 ? 15.325 -11.630 -21.553 1.00 90.62 91 PHE A CA 1
ATOM 730 C C . PHE A 1 91 ? 16.641 -12.128 -22.160 1.00 90.62 91 PHE A C 1
ATOM 732 O O . PHE A 1 91 ? 16.671 -13.212 -22.735 1.00 90.62 91 PHE A O 1
ATOM 739 N N . VAL A 1 92 ? 17.719 -11.350 -22.064 1.00 89.62 92 VAL A N 1
ATOM 740 C CA . VAL A 1 92 ? 19.028 -11.738 -22.615 1.00 89.62 92 VAL A CA 1
ATOM 741 C C . VAL A 1 92 ? 19.833 -12.583 -21.626 1.00 89.62 92 VAL A C 1
ATOM 743 O O . VAL A 1 92 ? 20.561 -13.494 -22.025 1.00 89.62 92 VAL A O 1
ATOM 746 N N . THR A 1 93 ? 19.748 -12.263 -20.336 1.00 88.44 93 THR A N 1
ATOM 747 C CA . THR A 1 93 ? 20.629 -12.845 -19.315 1.00 88.44 93 THR A CA 1
ATOM 748 C C . THR A 1 93 ? 20.051 -14.097 -18.666 1.00 88.44 93 THR A C 1
ATOM 750 O O . THR A 1 93 ? 20.822 -15.001 -18.337 1.00 88.44 93 THR A O 1
ATOM 753 N N . ASP A 1 94 ? 18.729 -14.183 -18.523 1.00 87.62 94 ASP A N 1
ATOM 754 C CA . ASP A 1 94 ? 18.070 -15.271 -17.808 1.00 87.62 94 ASP A CA 1
ATOM 755 C C . ASP A 1 94 ? 18.032 -16.568 -18.639 1.00 87.62 94 ASP A C 1
ATOM 757 O O . ASP A 1 94 ? 17.668 -16.593 -19.818 1.00 87.62 94 ASP A O 1
ATOM 761 N N . GLU A 1 95 ? 18.429 -17.675 -18.012 1.00 84.62 95 GLU A N 1
ATOM 762 C CA . GLU A 1 95 ? 18.528 -18.991 -18.651 1.00 84.62 95 GLU A CA 1
ATOM 763 C C . GLU A 1 95 ? 17.173 -19.557 -19.088 1.00 84.62 95 GLU A C 1
ATOM 765 O O . GLU A 1 95 ? 17.126 -20.369 -20.007 1.00 84.62 95 GLU A O 1
ATOM 770 N N . SER A 1 96 ? 16.067 -19.112 -18.483 1.00 83.50 96 SER A N 1
ATOM 771 C CA . SER A 1 96 ? 14.717 -19.525 -18.878 1.00 83.50 96 SER A CA 1
ATOM 772 C C . SER A 1 96 ? 14.269 -18.937 -20.223 1.00 83.50 96 SER A C 1
ATOM 774 O O . SER A 1 96 ? 13.368 -19.495 -20.852 1.00 83.50 96 SER A O 1
ATOM 776 N N . PHE A 1 97 ? 14.913 -17.858 -20.690 1.00 73.94 97 PHE A N 1
ATOM 777 C CA . PHE A 1 97 ? 14.614 -17.191 -21.967 1.00 73.94 97 PHE A CA 1
ATOM 778 C C . PHE A 1 97 ? 15.614 -17.513 -23.078 1.00 73.94 97 PHE A C 1
ATOM 780 O O . PHE A 1 97 ? 15.331 -17.264 -24.253 1.00 73.94 97 PHE A O 1
ATOM 787 N N . LYS A 1 98 ? 16.752 -18.127 -22.741 1.00 63.84 98 LYS A N 1
ATOM 788 C CA . LYS A 1 98 ? 17.618 -18.781 -23.723 1.00 63.84 98 LYS A CA 1
ATOM 789 C C . LYS A 1 98 ? 16.884 -20.029 -24.201 1.00 63.84 98 LYS A C 1
ATOM 791 O O . LYS A 1 98 ? 16.916 -21.062 -23.540 1.00 63.84 98 LYS A O 1
ATOM 796 N N . LEU A 1 99 ? 16.152 -19.899 -25.307 1.00 53.66 99 LEU A N 1
ATOM 797 C CA . LEU A 1 99 ? 15.537 -21.020 -26.016 1.00 53.66 99 LEU A CA 1
ATOM 798 C C . LEU A 1 99 ? 16.526 -22.193 -26.030 1.00 53.66 99 LEU A C 1
ATOM 800 O O . LEU A 1 99 ? 17.630 -22.063 -26.554 1.00 53.66 99 LEU A O 1
ATOM 804 N N . LYS A 1 100 ? 16.137 -23.307 -25.399 1.00 48.50 100 LYS A N 1
ATOM 805 C CA . LYS A 1 100 ? 16.785 -24.599 -25.618 1.00 48.50 100 LYS A CA 1
ATOM 806 C C . LYS A 1 100 ? 16.653 -24.883 -27.112 1.00 48.50 100 LYS A C 1
ATOM 808 O O . LYS A 1 100 ? 15.534 -25.118 -27.569 1.00 48.50 100 LYS A O 1
ATOM 813 N N . GLU A 1 101 ? 17.756 -24.752 -27.843 1.00 41.59 101 GLU A N 1
ATOM 814 C CA . GLU A 1 101 ? 17.902 -25.360 -29.169 1.00 41.59 101 GLU A CA 1
ATOM 815 C C . GLU A 1 101 ? 17.663 -26.873 -29.090 1.00 41.59 101 GLU A C 1
ATOM 817 O O . GLU A 1 101 ? 18.043 -27.488 -28.061 1.00 41.59 101 GLU A O 1
#